Protein AF-A0A7T8JSZ5-F1 (afdb_monomer)

Solvent-accessible surface area (backbone atoms only — not comparable to full-atom values): 5012 Å² total; per-residue (Å²): 110,68,68,58,48,54,51,49,54,51,54,46,55,64,52,48,57,60,42,53,51,46,52,51,51,52,51,60,50,70,70,44,90,68,59,91,71,50,88,38,73,64,50,56,49,45,50,53,51,42,52,53,49,51,53,52,42,54,53,49,52,55,49,44,54,53,49,53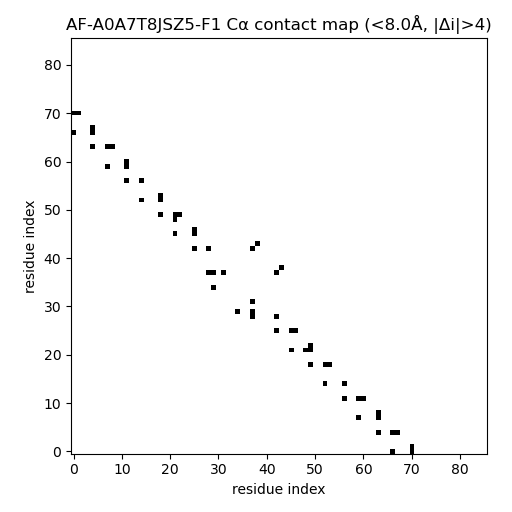,52,53,53,51,58,72,70,53,65,80,66,71,69,65,70,77,79,117

pLDDT: mean 85.29, std 14.05, range [45.16, 97.25]

InterPro domains:
  IPR000435 Tektins [PTHR19960] (1-78)
  IPR048256 Tektin-like [PF03148] (1-76)

Secondary structure (DSSP, 8-state):
-HHHHHHHHHHHHHHHHHHHHHHHHHHHHHT-S-GGGTSSHHHHHHHHHHHHHHHHHHHHHHHHHHHHHHHHHHHS-GGGGGGG--

Mean predicted aligned error: 8.03 Å

Structure (mmCIF, N/CA/C/O backbone):
data_AF-A0A7T8JSZ5-F1
#
_entry.id   AF-A0A7T8JSZ5-F1
#
loop_
_atom_site.group_PDB
_atom_site.id
_atom_site.type_symbol
_atom_site.label_atom_id
_atom_site.label_alt_id
_atom_site.label_comp_id
_atom_site.label_asym_id
_atom_site.label_entity_id
_atom_site.label_seq_id
_atom_site.pdbx_PDB_ins_code
_atom_site.Cartn_x
_atom_site.Cartn_y
_atom_site.Cartn_z
_atom_site.occupancy
_atom_site.B_iso_or_equiv
_atom_site.auth_seq_id
_atom_site.auth_comp_id
_atom_site.auth_asym_id
_atom_site.auth_atom_id
_atom_site.pdbx_PDB_model_num
ATOM 1 N N . MET A 1 1 ? 13.282 4.285 -20.219 1.00 72.75 1 MET A N 1
ATOM 2 C CA . MET A 1 1 ? 12.851 3.070 -19.480 1.00 72.75 1 MET A CA 1
ATOM 3 C C . MET A 1 1 ? 13.297 3.139 -18.027 1.00 72.75 1 MET A C 1
ATOM 5 O O . MET A 1 1 ? 12.476 2.873 -17.164 1.00 72.75 1 MET A O 1
ATOM 9 N N . GLU A 1 2 ? 14.529 3.577 -17.756 1.00 82.25 2 GLU A N 1
ATOM 10 C CA . GLU A 1 2 ? 15.016 3.877 -16.397 1.00 82.25 2 GLU A CA 1
ATOM 11 C C . GLU A 1 2 ? 14.175 4.952 -15.687 1.00 82.25 2 GLU A C 1
ATOM 13 O O . GLU A 1 2 ? 13.745 4.740 -14.561 1.00 82.25 2 GLU A O 1
ATOM 18 N N . GLU A 1 3 ? 13.814 6.043 -16.371 1.00 87.38 3 GLU A N 1
ATOM 19 C CA . GLU A 1 3 ? 12.929 7.083 -15.810 1.00 87.38 3 GLU A CA 1
ATOM 20 C C . GLU A 1 3 ? 11.567 6.535 -15.349 1.00 87.38 3 GLU A C 1
ATOM 22 O O . GLU A 1 3 ? 11.049 6.938 -14.310 1.00 87.38 3 GLU A O 1
ATOM 27 N N . ASN A 1 4 ? 11.009 5.560 -16.075 1.00 88.00 4 ASN A N 1
ATOM 28 C CA . ASN A 1 4 ? 9.742 4.926 -15.703 1.00 88.00 4 ASN A CA 1
ATOM 29 C C . ASN A 1 4 ? 9.891 4.065 -14.439 1.00 88.00 4 ASN A C 1
ATOM 31 O O . ASN A 1 4 ? 8.967 4.003 -13.634 1.00 88.00 4 ASN A O 1
ATOM 35 N N . ILE A 1 5 ? 11.042 3.409 -14.262 1.00 90.25 5 ILE A N 1
ATOM 36 C CA . ILE A 1 5 ? 11.364 2.624 -13.061 1.00 90.25 5 ILE A CA 1
ATOM 37 C C . ILE A 1 5 ? 11.469 3.567 -11.855 1.00 90.25 5 ILE A C 1
ATOM 39 O O . ILE A 1 5 ? 10.800 3.338 -10.850 1.00 90.25 5 ILE A O 1
ATOM 43 N N . LEU A 1 6 ? 12.191 4.683 -11.993 1.00 92.19 6 LEU A N 1
ATOM 44 C CA . LEU A 1 6 ? 12.315 5.700 -10.941 1.00 92.19 6 LEU A CA 1
ATOM 45 C C . LEU A 1 6 ? 10.961 6.332 -10.574 1.00 92.19 6 LEU A C 1
ATOM 47 O O . LEU A 1 6 ? 10.654 6.530 -9.397 1.00 92.19 6 LEU A O 1
ATOM 51 N N . ALA A 1 7 ? 10.112 6.615 -11.566 1.00 93.25 7 ALA A N 1
ATOM 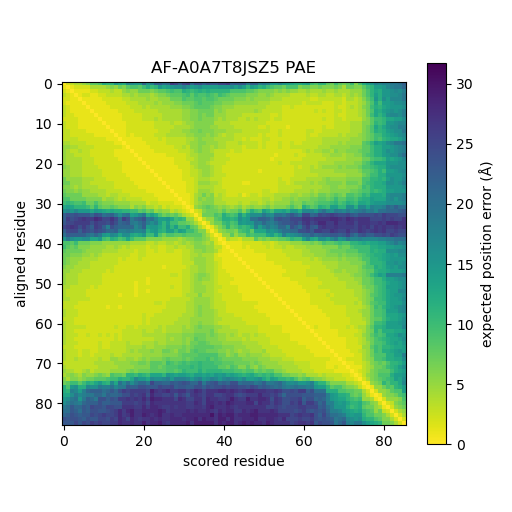52 C CA . ALA A 1 7 ? 8.767 7.137 -11.333 1.00 93.25 7 ALA A CA 1
ATOM 53 C C . ALA A 1 7 ? 7.871 6.134 -10.579 1.00 93.25 7 ALA A C 1
ATOM 55 O O . ALA A 1 7 ? 7.104 6.525 -9.693 1.00 93.25 7 ALA A O 1
ATOM 56 N N . LEU A 1 8 ? 7.981 4.837 -10.892 1.00 92.12 8 LEU A N 1
ATOM 57 C CA . LEU A 1 8 ? 7.264 3.773 -10.184 1.00 92.12 8 LEU A CA 1
ATOM 58 C C . LEU A 1 8 ? 7.731 3.649 -8.729 1.00 92.12 8 LEU A C 1
ATOM 60 O O . LEU A 1 8 ? 6.891 3.579 -7.832 1.00 92.12 8 LEU A O 1
ATOM 64 N N . GLU A 1 9 ? 9.040 3.686 -8.480 1.00 93.38 9 GLU A N 1
ATOM 65 C CA . GLU A 1 9 ? 9.609 3.667 -7.125 1.00 93.38 9 GLU A CA 1
ATOM 66 C C . GLU A 1 9 ? 9.146 4.868 -6.295 1.00 93.38 9 GLU A C 1
ATOM 68 O O . GLU A 1 9 ? 8.697 4.705 -5.156 1.00 93.38 9 GLU A O 1
ATOM 73 N N . SER A 1 10 ? 9.174 6.067 -6.885 1.00 94.19 10 SER A N 1
ATOM 74 C CA . SER A 1 10 ? 8.661 7.282 -6.249 1.00 94.19 10 SER A CA 1
ATOM 75 C C . SER A 1 10 ? 7.178 7.141 -5.894 1.00 94.19 10 SER A C 1
ATOM 77 O O . SER A 1 10 ? 6.787 7.385 -4.754 1.00 94.19 10 SER A O 1
ATOM 79 N N . THR A 1 11 ? 6.365 6.635 -6.826 1.00 93.69 11 THR A N 1
ATOM 80 C CA . THR A 1 11 ? 4.925 6.417 -6.614 1.00 93.69 11 THR A CA 1
ATOM 81 C C . THR A 1 11 ? 4.652 5.416 -5.487 1.00 93.69 11 THR A C 1
ATOM 83 O O . THR A 1 11 ? 3.760 5.642 -4.664 1.00 93.69 11 THR A O 1
ATOM 86 N N . ILE A 1 12 ? 5.413 4.318 -5.419 1.00 94.06 12 ILE A N 1
ATOM 87 C CA . ILE A 1 12 ? 5.327 3.341 -4.323 1.00 94.06 12 ILE A CA 1
ATOM 88 C C . ILE A 1 12 ? 5.648 4.027 -2.995 1.00 94.06 12 ILE A C 1
ATOM 90 O O . ILE A 1 12 ? 4.893 3.888 -2.031 1.00 94.06 12 ILE A O 1
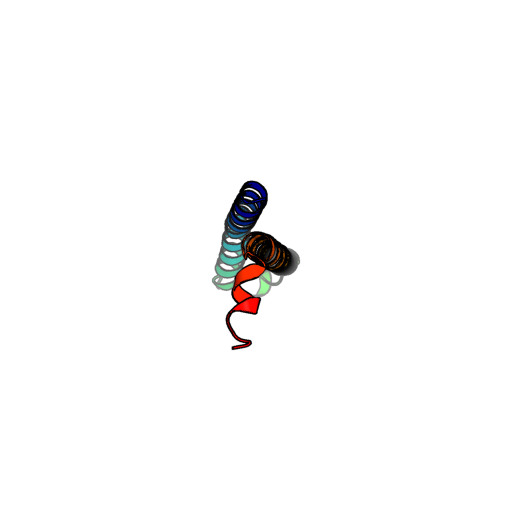ATOM 94 N N . ASN A 1 13 ? 6.725 4.812 -2.948 1.00 94.50 13 ASN A N 1
ATOM 95 C CA . ASN A 1 13 ? 7.132 5.504 -1.733 1.00 94.50 13 ASN A CA 1
ATOM 96 C C . ASN A 1 13 ? 6.083 6.531 -1.271 1.00 94.50 13 ASN A C 1
ATOM 98 O O . ASN A 1 13 ? 5.740 6.573 -0.090 1.00 94.50 13 ASN A O 1
ATOM 102 N N . SER A 1 14 ? 5.489 7.291 -2.195 1.00 94.94 14 SER A N 1
ATOM 103 C CA . SER A 1 14 ? 4.412 8.240 -1.887 1.00 94.94 14 SER A CA 1
ATOM 104 C C . SER A 1 14 ? 3.175 7.571 -1.280 1.00 94.94 14 SER A C 1
ATOM 106 O O . SER A 1 14 ? 2.491 8.190 -0.469 1.00 94.94 14 SER A O 1
ATOM 108 N N . LYS A 1 15 ? 2.890 6.306 -1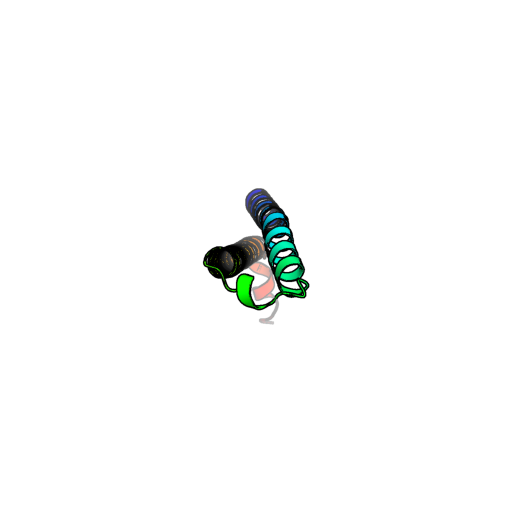.619 1.00 93.69 15 LYS A N 1
ATOM 109 C CA . LYS A 1 15 ? 1.765 5.541 -1.048 1.00 93.69 15 LYS A CA 1
ATOM 110 C C . LYS A 1 15 ? 2.046 4.980 0.350 1.00 93.69 15 LYS A C 1
ATOM 112 O O . LYS A 1 15 ? 1.100 4.678 1.075 1.00 93.69 15 LYS A O 1
ATOM 117 N N . ARG A 1 16 ? 3.311 4.882 0.772 1.00 92.69 16 ARG A N 1
ATOM 118 C CA . ARG A 1 16 ? 3.672 4.403 2.121 1.00 92.69 16 ARG A CA 1
ATOM 119 C C . ARG A 1 16 ? 3.285 5.397 3.219 1.00 92.69 1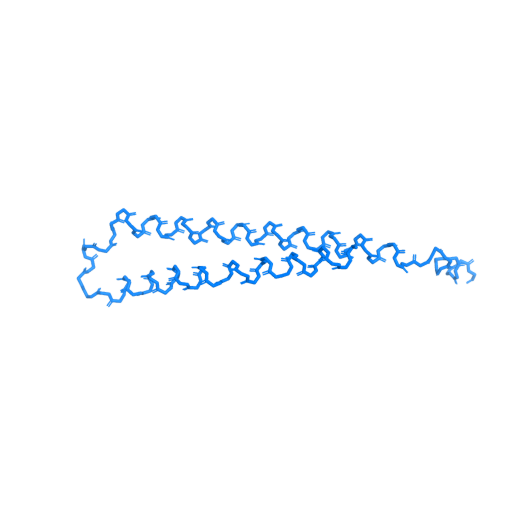6 ARG A C 1
ATOM 121 O O . ARG A 1 16 ? 2.865 4.979 4.294 1.00 92.69 16 ARG A O 1
ATOM 128 N N . ALA A 1 17 ? 3.368 6.698 2.942 1.00 93.00 17 ALA A N 1
ATOM 129 C CA . ALA A 1 17 ? 3.004 7.751 3.894 1.00 93.00 17 ALA A CA 1
ATOM 130 C C . ALA A 1 17 ? 1.520 7.712 4.343 1.00 93.00 17 ALA A C 1
ATOM 132 O O . ALA A 1 17 ? 1.266 7.685 5.554 1.00 93.00 17 ALA A O 1
ATOM 133 N N . PRO A 1 18 ? 0.521 7.661 3.435 1.00 94.81 18 PRO A N 1
ATOM 134 C CA . PRO A 1 18 ? -0.876 7.529 3.844 1.00 94.81 18 PRO A CA 1
ATOM 135 C C . PRO A 1 18 ? -1.172 6.179 4.515 1.00 94.81 18 PRO A C 1
ATOM 137 O O . PRO A 1 18 ? -1.940 6.156 5.474 1.00 94.81 18 PRO A O 1
ATOM 140 N N . LEU A 1 19 ? -0.513 5.082 4.109 1.00 95.94 19 LEU A N 1
ATOM 141 C CA . LEU A 1 19 ? -0.647 3.784 4.787 1.00 95.94 19 LEU A CA 1
ATOM 142 C C . LEU A 1 19 ? -0.219 3.859 6.259 1.00 95.94 19 LEU A C 1
ATOM 144 O O . LEU A 1 19 ? -0.965 3.436 7.139 1.00 95.94 19 LEU A O 1
ATOM 148 N N . ALA A 1 20 ? 0.953 4.440 6.532 1.00 94.75 20 ALA A N 1
ATOM 149 C CA . ALA A 1 20 ? 1.452 4.613 7.895 1.00 94.75 20 ALA A CA 1
ATOM 150 C C . ALA A 1 20 ? 0.492 5.461 8.746 1.00 94.75 20 ALA A C 1
ATOM 152 O O . ALA A 1 20 ? 0.217 5.138 9.901 1.00 94.75 20 ALA A O 1
ATOM 153 N N . THR A 1 21 ? -0.084 6.509 8.151 1.00 95.88 21 THR A N 1
ATOM 154 C CA . THR A 1 21 ? -1.075 7.363 8.820 1.00 95.88 21 THR A CA 1
ATOM 155 C C . THR A 1 21 ? -2.347 6.587 9.168 1.00 95.88 21 THR A C 1
ATOM 157 O O . THR A 1 21 ? -2.847 6.691 10.291 1.00 95.88 21 THR A O 1
ATOM 160 N N . ALA A 1 22 ? -2.877 5.795 8.233 1.00 94.44 22 ALA A N 1
ATOM 161 C CA . ALA A 1 22 ? -4.070 4.984 8.457 1.00 94.44 22 ALA A CA 1
ATOM 162 C C . ALA A 1 22 ? -3.834 3.907 9.538 1.00 94.44 22 ALA A C 1
ATOM 164 O O . ALA A 1 22 ? -4.649 3.752 10.449 1.00 94.44 22 ALA A O 1
ATOM 165 N N . GLN A 1 23 ? -2.669 3.252 9.523 1.00 94.94 23 GLN A N 1
ATOM 166 C CA . GLN A 1 23 ? -2.257 2.297 10.558 1.00 94.94 23 GLN A CA 1
ATOM 167 C C . GLN A 1 23 ? -2.118 2.951 11.940 1.00 94.94 23 GLN A C 1
ATOM 169 O O . GLN A 1 23 ? -2.603 2.407 12.933 1.00 94.94 23 GLN A O 1
ATOM 174 N N . GLN A 1 24 ? -1.518 4.143 12.019 1.00 95.31 24 GLN A N 1
ATOM 175 C CA . GLN A 1 24 ? -1.417 4.890 13.273 1.00 95.31 24 GLN A CA 1
ATOM 176 C C . GLN A 1 24 ? -2.803 5.246 13.830 1.00 95.31 24 GLN A C 1
ATOM 178 O O . GLN A 1 24 ? -3.030 5.116 15.034 1.00 95.31 24 GLN A O 1
ATOM 183 N N . LYS A 1 25 ? -3.751 5.647 12.973 1.00 92.56 25 LYS A N 1
ATOM 184 C CA . LYS A 1 25 ? -5.139 5.920 13.384 1.00 92.56 25 LYS A CA 1
ATOM 185 C C . LYS A 1 25 ? -5.824 4.678 13.958 1.00 92.56 25 LYS A C 1
ATOM 187 O O . LYS A 1 25 ? -6.496 4.786 14.982 1.00 92.56 25 LYS A O 1
ATOM 192 N N . LEU A 1 26 ? -5.631 3.509 13.344 1.00 92.00 26 LEU A N 1
ATOM 193 C CA . LEU A 1 26 ? -6.128 2.237 13.881 1.00 92.00 26 LEU A CA 1
ATOM 194 C C . LEU A 1 26 ? -5.491 1.910 15.238 1.00 92.00 26 LEU A C 1
ATOM 196 O O . LEU A 1 26 ? -6.186 1.511 16.169 1.00 92.00 26 LEU A O 1
ATOM 200 N N . GLN A 1 27 ? -4.189 2.145 15.400 1.00 91.56 27 GLN A N 1
ATOM 201 C CA . GLN A 1 27 ? -3.511 1.914 16.676 1.00 91.56 27 GLN A CA 1
ATOM 202 C C . GLN A 1 27 ? -4.043 2.828 17.792 1.00 91.56 27 GLN A C 1
ATOM 204 O O . GLN A 1 27 ? -4.294 2.367 18.903 1.00 91.56 27 GLN A O 1
ATOM 209 N N . GLN A 1 28 ? -4.268 4.110 17.490 1.00 90.31 28 GLN A N 1
ATOM 210 C CA . GLN A 1 28 ? -4.858 5.075 18.427 1.00 90.31 28 GLN A CA 1
ATOM 211 C C . GLN A 1 28 ? -6.298 4.724 18.810 1.00 90.31 28 GLN A C 1
ATOM 213 O O . GLN A 1 28 ? -6.741 5.028 19.916 1.00 90.31 28 GLN A O 1
ATOM 218 N N . ARG A 1 29 ? -7.048 4.112 17.890 1.00 88.44 29 ARG A N 1
ATOM 219 C CA . ARG A 1 29 ? -8.393 3.588 18.147 1.00 88.44 29 ARG A CA 1
ATOM 220 C C . ARG A 1 29 ? -8.335 2.416 19.127 1.00 88.44 29 ARG A C 1
ATOM 222 O O . ARG A 1 29 ? -9.003 2.466 20.156 1.00 88.44 29 ARG A O 1
ATOM 229 N N . LYS A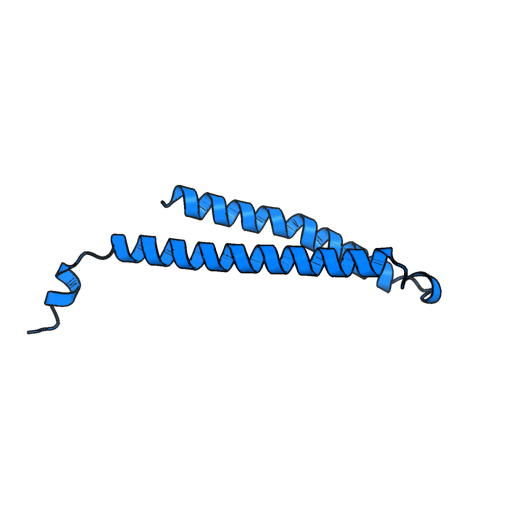 1 30 ? -7.447 1.449 18.882 1.00 85.25 30 LYS A N 1
ATOM 230 C CA . LYS A 1 30 ? -7.232 0.272 19.744 1.00 85.25 30 LYS A CA 1
ATOM 231 C C . LYS A 1 30 ? -6.738 0.600 21.153 1.00 85.25 30 LYS A C 1
ATOM 233 O O . LYS A 1 30 ? -6.980 -0.174 22.070 1.00 85.25 30 LYS A O 1
ATOM 238 N N . SER A 1 31 ? -6.048 1.725 21.346 1.00 87.44 31 SER A N 1
ATOM 239 C CA . SER A 1 31 ? -5.539 2.128 22.664 1.00 87.44 31 SER A CA 1
ATOM 240 C C . SER A 1 31 ? -6.583 2.798 23.566 1.00 87.44 31 SER A C 1
ATOM 242 O O . SER A 1 31 ? -6.249 3.188 24.684 1.00 87.44 31 SER A O 1
ATOM 244 N N . ARG A 1 32 ? -7.821 3.011 23.098 1.00 84.38 32 ARG A N 1
ATOM 245 C CA . ARG A 1 32 ? -8.862 3.669 23.900 1.00 84.38 32 ARG A CA 1
ATOM 246 C C . ARG A 1 32 ? -9.427 2.692 24.941 1.00 84.38 32 ARG A C 1
ATOM 248 O O . ARG A 1 32 ? -9.814 1.589 24.569 1.00 84.38 32 ARG A O 1
ATOM 255 N N . PRO A 1 33 ? -9.545 3.094 26.219 1.00 78.69 33 PRO A N 1
ATOM 256 C CA . PRO A 1 33 ? -10.040 2.214 27.281 1.00 78.69 33 PRO A CA 1
ATOM 257 C C . PRO A 1 33 ? -11.531 1.856 27.137 1.00 78.69 33 PRO A C 1
ATOM 259 O O . PRO A 1 33 ? -11.946 0.789 27.575 1.00 78.69 33 PRO A O 1
ATOM 262 N N . ASN A 1 34 ? -12.334 2.707 26.484 1.00 69.44 34 ASN A N 1
ATOM 263 C CA . ASN A 1 34 ? -13.767 2.474 26.264 1.00 69.44 34 ASN A CA 1
ATOM 264 C C . ASN A 1 34 ? -14.004 1.770 24.921 1.00 69.44 34 ASN A C 1
ATOM 266 O O . ASN A 1 34 ? -14.384 2.397 23.930 1.00 69.44 34 ASN A O 1
ATOM 270 N N . ILE A 1 35 ? -13.737 0.466 24.905 1.00 63.78 35 ILE A N 1
ATOM 271 C CA . ILE A 1 35 ? -13.715 -0.387 23.708 1.00 63.78 35 ILE A CA 1
ATOM 272 C C . ILE A 1 35 ? -15.073 -0.480 22.983 1.00 63.78 35 ILE A C 1
ATOM 274 O O . ILE A 1 35 ? -15.096 -0.673 21.771 1.00 63.78 35 ILE A O 1
ATOM 278 N N . GLU A 1 36 ? -16.193 -0.257 23.681 1.00 62.38 36 GLU A N 1
ATOM 279 C CA . GLU A 1 36 ? -17.548 -0.404 23.118 1.00 62.38 36 GLU A CA 1
ATOM 280 C C . GLU A 1 36 ? -17.910 0.627 22.027 1.00 62.38 36 GLU A C 1
ATOM 282 O O . GLU A 1 36 ? -18.851 0.401 21.275 1.00 62.38 36 GLU A O 1
ATOM 287 N N . LEU A 1 37 ? -17.160 1.732 21.887 1.00 64.50 37 LEU A N 1
ATOM 288 C CA . LEU A 1 37 ? -17.406 2.760 20.856 1.00 64.50 37 LEU A CA 1
ATOM 289 C C . LEU A 1 37 ? -16.480 2.683 19.632 1.00 64.50 37 LEU A C 1
ATOM 291 O O . LEU A 1 37 ? -16.648 3.468 18.701 1.00 64.50 37 LEU A O 1
ATOM 295 N N . VAL A 1 38 ? -15.458 1.824 19.644 1.00 66.12 38 VAL A N 1
ATOM 296 C CA . VAL A 1 38 ? -14.361 1.908 18.662 1.00 66.12 38 VAL A CA 1
ATOM 297 C C . VAL A 1 38 ? -14.636 1.108 17.390 1.00 66.12 38 VAL A C 1
ATOM 299 O O . VAL A 1 38 ? -14.226 1.566 16.324 1.00 66.12 38 VAL A O 1
ATOM 302 N N . SER A 1 39 ? -15.410 0.020 17.484 1.00 70.69 39 SER A N 1
ATOM 303 C CA . SER A 1 39 ? -15.883 -0.793 16.348 1.00 70.69 39 SER A CA 1
ATOM 304 C C . SER A 1 39 ? -17.018 -0.123 15.572 1.00 70.69 39 SER A C 1
ATOM 306 O O . SER A 1 39 ? -18.070 -0.708 15.318 1.00 70.69 39 SER A O 1
ATOM 308 N N . ASP A 1 40 ? -16.801 1.140 15.225 1.00 83.38 40 ASP A N 1
ATOM 309 C CA . ASP A 1 40 ? -17.684 1.940 14.400 1.00 83.38 40 ASP A CA 1
ATOM 310 C C . ASP A 1 40 ? -17.415 1.696 12.904 1.00 83.38 40 ASP A C 1
ATOM 312 O O . ASP A 1 40 ? -16.444 1.058 12.483 1.00 83.38 40 ASP A O 1
ATOM 316 N N . GLU A 1 41 ? -18.292 2.240 12.067 1.00 87.88 41 GLU A N 1
ATOM 317 C CA . GLU A 1 41 ? -18.138 2.195 10.612 1.00 87.88 41 GLU A CA 1
ATOM 318 C C . GLU A 1 41 ? -16.798 2.797 10.147 1.00 87.88 41 GLU A C 1
ATOM 320 O O . GLU A 1 41 ? -16.220 2.356 9.153 1.00 87.88 41 GLU A O 1
ATOM 325 N N . VAL A 1 42 ? -16.248 3.766 10.886 1.00 88.00 42 VAL A N 1
ATOM 326 C CA . VAL A 1 42 ? -14.989 4.428 10.531 1.00 88.00 42 VAL A CA 1
ATOM 327 C C . VAL A 1 42 ? -13.788 3.499 10.727 1.00 88.00 42 VAL A C 1
ATOM 329 O O . VAL A 1 42 ? -12.873 3.529 9.905 1.00 88.00 42 VAL A O 1
ATOM 332 N N . GLU A 1 43 ? -13.765 2.661 11.766 1.00 89.50 43 GLU A N 1
ATOM 333 C CA . GLU A 1 43 ? -12.729 1.636 11.952 1.00 89.50 43 GLU A CA 1
ATOM 334 C C . GLU A 1 43 ? -12.750 0.616 10.803 1.00 89.50 43 GLU A C 1
ATOM 336 O O . GLU A 1 43 ? -11.698 0.314 10.233 1.00 89.50 43 GLU A O 1
ATOM 341 N N . VAL A 1 44 ? -13.939 0.169 10.382 1.00 91.50 44 VAL A N 1
ATOM 342 C CA . VAL A 1 44 ? -14.098 -0.729 9.223 1.00 91.50 44 VAL A CA 1
ATOM 343 C C . VAL A 1 44 ? -13.583 -0.074 7.940 1.00 91.50 44 VAL A C 1
ATOM 345 O O . VAL A 1 44 ? -12.858 -0.699 7.162 1.00 91.50 44 VAL A O 1
ATOM 348 N N . MET A 1 45 ? -13.919 1.196 7.714 1.00 93.00 45 MET A N 1
ATOM 349 C CA . MET A 1 45 ? -13.468 1.932 6.531 1.00 93.00 45 MET A CA 1
ATOM 350 C C . MET A 1 45 ? -11.956 2.182 6.534 1.00 93.00 45 MET A C 1
ATOM 352 O O . MET A 1 45 ? -11.326 2.043 5.488 1.00 93.00 45 MET A O 1
ATOM 356 N N . LEU A 1 46 ? -11.352 2.469 7.692 1.00 93.75 46 LEU A N 1
ATOM 357 C CA . LEU A 1 46 ? -9.896 2.600 7.833 1.00 93.75 46 LEU A CA 1
ATOM 358 C C . LEU A 1 46 ? -9.168 1.283 7.546 1.00 93.75 46 LEU A C 1
ATOM 360 O O . LEU A 1 46 ? -8.118 1.290 6.902 1.00 93.75 46 LEU A O 1
ATOM 364 N N . HIS A 1 47 ? -9.723 0.154 7.993 1.00 94.44 47 HIS A N 1
ATOM 365 C CA . HIS A 1 47 ? -9.194 -1.167 7.657 1.00 94.44 47 HIS A CA 1
ATOM 366 C C . HIS A 1 47 ? -9.220 -1.417 6.146 1.00 94.44 47 HIS A C 1
ATOM 368 O O . HIS A 1 47 ? -8.180 -1.739 5.568 1.00 94.44 47 HIS A O 1
ATOM 374 N N . ARG A 1 48 ? -10.361 -1.167 5.493 1.00 95.81 48 ARG A N 1
ATOM 375 C CA . ARG A 1 48 ? -10.491 -1.274 4.030 1.00 95.81 48 ARG A CA 1
ATOM 376 C C . ARG A 1 48 ? -9.531 -0.344 3.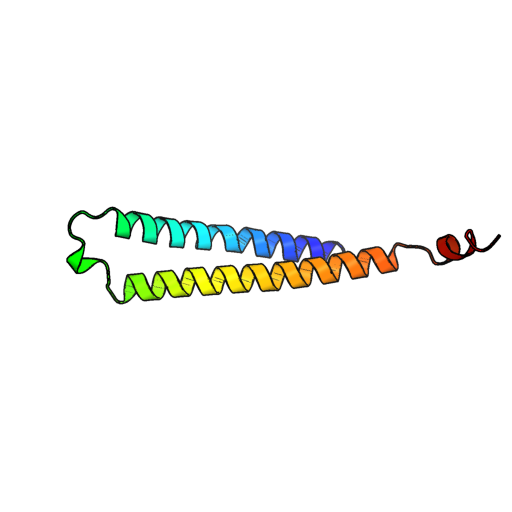292 1.00 95.81 48 ARG A C 1
ATOM 378 O O . ARG A 1 48 ? -8.941 -0.732 2.290 1.00 95.81 48 ARG A O 1
ATOM 385 N N . GLU A 1 49 ? -9.356 0.885 3.770 1.00 94.88 49 GLU A N 1
ATOM 386 C CA . GLU A 1 49 ? -8.412 1.838 3.183 1.00 94.88 49 GLU A CA 1
ATOM 387 C C . GLU A 1 49 ? -6.972 1.312 3.258 1.00 94.88 49 GLU A C 1
ATOM 389 O O . GLU A 1 49 ? -6.258 1.338 2.253 1.00 94.88 49 GLU A O 1
ATOM 394 N N . CYS A 1 50 ? -6.559 0.765 4.407 1.00 96.50 50 CYS A N 1
ATOM 395 C CA . CYS A 1 50 ? -5.242 0.142 4.553 1.00 96.50 50 CYS A CA 1
ATOM 396 C C . CYS A 1 50 ? -5.057 -1.020 3.570 1.00 96.50 50 CYS A C 1
ATOM 398 O O . CYS A 1 50 ? -4.040 -1.079 2.880 1.00 96.50 50 CYS A O 1
ATOM 400 N N . GLU A 1 51 ? -6.039 -1.921 3.485 1.00 97.00 51 GLU A N 1
ATOM 401 C CA . GLU A 1 51 ? -6.024 -3.064 2.566 1.00 97.00 51 GLU A CA 1
ATOM 402 C C . GLU A 1 51 ? -5.906 -2.613 1.105 1.00 97.00 51 GLU A C 1
ATOM 404 O O . GLU A 1 51 ? -5.037 -3.096 0.378 1.00 97.00 51 GLU A O 1
ATOM 409 N N . ASN A 1 52 ? -6.696 -1.618 0.696 1.00 96.88 52 ASN A N 1
ATOM 410 C CA . ASN A 1 52 ? -6.662 -1.062 -0.656 1.00 96.88 52 ASN A CA 1
ATOM 411 C C . ASN A 1 52 ? -5.302 -0.429 -0.992 1.00 96.88 52 ASN A C 1
ATOM 413 O O . ASN A 1 52 ? -4.787 -0.595 -2.103 1.00 96.88 52 ASN A O 1
ATOM 417 N N . ILE A 1 53 ? -4.695 0.301 -0.048 1.00 95.69 53 ILE A N 1
ATOM 418 C CA . ILE A 1 53 ? -3.372 0.904 -0.259 1.00 95.69 53 ILE A CA 1
ATOM 419 C C . ILE A 1 53 ? -2.300 -0.186 -0.374 1.00 95.69 53 ILE A C 1
ATOM 421 O O . ILE A 1 53 ? -1.458 -0.106 -1.271 1.00 95.69 53 ILE A O 1
ATOM 425 N N . ILE A 1 54 ? -2.347 -1.219 0.473 1.00 96.81 54 ILE A N 1
ATOM 426 C CA . ILE A 1 54 ? -1.427 -2.365 0.412 1.00 96.81 54 ILE A CA 1
ATOM 427 C C . ILE A 1 54 ? -1.563 -3.090 -0.929 1.00 96.81 54 ILE A C 1
ATOM 429 O O . ILE A 1 54 ? -0.560 -3.347 -1.595 1.00 96.81 54 ILE A O 1
ATOM 433 N N . GLU A 1 55 ? -2.787 -3.364 -1.378 1.00 97.25 55 GLU A N 1
ATOM 434 C CA . GLU A 1 55 ? -3.025 -3.995 -2.676 1.00 97.25 55 GLU A CA 1
ATOM 435 C C . GLU A 1 55 ? -2.483 -3.129 -3.828 1.00 97.25 55 GLU A C 1
ATOM 437 O O . GLU A 1 55 ? -1.850 -3.637 -4.757 1.00 97.25 55 GLU A O 1
ATOM 442 N N . SER A 1 56 ? -2.673 -1.807 -3.755 1.00 96.81 56 SER A N 1
ATOM 443 C CA . SER A 1 56 ? -2.122 -0.865 -4.732 1.00 96.81 56 SER A CA 1
ATOM 444 C C . SER A 1 56 ? -0.591 -0.890 -4.759 1.00 96.81 56 SER A C 1
ATOM 446 O O . SER A 1 56 ? -0.019 -0.881 -5.850 1.00 96.81 56 SER A O 1
ATOM 448 N N . ILE A 1 57 ? 0.069 -0.943 -3.598 1.00 95.88 57 ILE A N 1
ATOM 449 C CA . ILE A 1 57 ? 1.532 -1.056 -3.493 1.00 95.88 57 ILE A CA 1
ATOM 450 C C . ILE A 1 57 ? 2.003 -2.374 -4.114 1.00 95.88 57 ILE A C 1
ATOM 452 O O . ILE A 1 57 ? 2.853 -2.344 -5.001 1.00 95.88 57 ILE A O 1
ATOM 456 N N . ASN A 1 58 ? 1.389 -3.504 -3.753 1.00 96.31 58 ASN A N 1
ATOM 457 C CA . ASN A 1 58 ? 1.747 -4.823 -4.284 1.00 96.31 58 ASN A CA 1
ATOM 458 C C . ASN A 1 58 ? 1.629 -4.882 -5.817 1.00 96.31 58 ASN A C 1
ATOM 460 O O . ASN A 1 58 ? 2.494 -5.429 -6.505 1.00 96.31 58 ASN A O 1
ATOM 464 N N . LYS A 1 59 ? 0.570 -4.283 -6.382 1.00 96.62 59 LYS A N 1
ATOM 465 C CA . LYS A 1 59 ? 0.394 -4.174 -7.840 1.00 96.62 59 LYS A CA 1
ATOM 466 C C . LYS A 1 59 ? 1.528 -3.372 -8.482 1.00 96.62 59 LYS A C 1
ATOM 468 O O . LYS A 1 59 ? 2.066 -3.798 -9.505 1.00 96.62 59 LYS A O 1
ATOM 473 N N . LEU A 1 60 ? 1.903 -2.237 -7.891 1.00 94.88 60 LEU A N 1
ATOM 474 C CA . LEU A 1 60 ? 2.988 -1.393 -8.395 1.00 94.88 60 LEU A CA 1
ATOM 475 C C . LEU A 1 60 ? 4.353 -2.079 -8.296 1.00 94.88 60 LEU A C 1
ATOM 477 O O . LEU A 1 60 ? 5.118 -2.028 -9.255 1.00 94.88 60 LEU A O 1
ATOM 481 N N . GLU A 1 61 ? 4.637 -2.778 -7.198 1.00 95.38 61 GLU A N 1
ATOM 482 C CA . GLU A 1 61 ? 5.863 -3.567 -7.032 1.00 95.38 61 GLU A CA 1
ATOM 483 C C . GLU A 1 61 ? 5.951 -4.695 -8.073 1.00 95.38 61 GLU A C 1
ATOM 485 O O . GLU A 1 61 ? 7.002 -4.916 -8.678 1.00 95.38 61 GLU A O 1
ATOM 490 N N . GLY A 1 62 ? 4.827 -5.350 -8.383 1.00 95.81 62 GLY A N 1
ATOM 491 C CA . GLY A 1 62 ? 4.757 -6.333 -9.465 1.00 95.81 62 GLY A CA 1
ATOM 492 C C . GLY A 1 62 ? 5.050 -5.741 -10.850 1.00 95.81 62 GLY A C 1
ATOM 493 O O . GLY A 1 62 ? 5.700 -6.384 -11.679 1.00 95.81 62 GLY A O 1
ATOM 494 N N . ILE A 1 63 ? 4.601 -4.511 -11.119 1.00 94.44 63 ILE A N 1
ATOM 495 C CA . ILE A 1 63 ? 4.899 -3.790 -12.369 1.00 94.44 63 ILE A CA 1
ATOM 496 C C . ILE A 1 63 ? 6.371 -3.363 -12.412 1.00 94.44 63 ILE A C 1
ATOM 498 O O . ILE A 1 63 ? 7.016 -3.500 -13.456 1.00 94.44 63 ILE A O 1
ATOM 502 N N . LEU A 1 64 ? 6.915 -2.895 -11.287 1.00 94.44 64 LEU A N 1
ATOM 503 C CA . LEU A 1 64 ? 8.318 -2.511 -11.150 1.00 94.44 64 LEU A CA 1
ATOM 504 C C . LEU A 1 64 ? 9.236 -3.696 -11.465 1.00 94.44 64 LEU A C 1
ATOM 506 O O . LEU A 1 64 ? 10.121 -3.580 -12.311 1.00 94.44 64 LEU A O 1
ATOM 510 N N . LEU A 1 65 ? 8.959 -4.867 -10.883 1.00 94.75 65 LEU A N 1
ATOM 511 C CA . LEU A 1 65 ? 9.722 -6.090 -11.137 1.00 94.75 65 LEU A CA 1
ATOM 512 C C . LEU A 1 65 ? 9.716 -6.478 -12.625 1.00 94.75 65 LEU A C 1
ATOM 514 O O . LEU A 1 65 ? 10.762 -6.786 -13.200 1.00 94.75 65 LEU A O 1
ATOM 518 N N . LYS A 1 66 ? 8.546 -6.430 -13.277 1.00 93.44 66 LYS A N 1
ATOM 519 C CA . LYS A 1 66 ? 8.420 -6.701 -14.722 1.00 93.44 66 LYS A CA 1
ATOM 520 C C . LYS A 1 66 ? 9.210 -5.697 -15.564 1.00 93.44 66 LYS A C 1
ATOM 522 O O . LYS A 1 66 ? 9.857 -6.090 -16.538 1.00 93.44 66 LYS A O 1
ATOM 527 N N . SER A 1 67 ? 9.174 -4.423 -15.182 1.00 91.25 67 SER A N 1
ATOM 528 C CA . SER A 1 67 ? 9.884 -3.339 -15.868 1.00 91.25 67 SER A CA 1
ATOM 529 C C . SER A 1 67 ? 11.402 -3.495 -15.742 1.00 91.25 67 SER A C 1
ATOM 531 O O . SER A 1 67 ? 12.097 -3.446 -16.756 1.00 91.25 67 SER A O 1
ATOM 533 N N . CYS A 1 68 ? 11.907 -3.795 -14.541 1.00 89.88 68 CYS A N 1
ATOM 534 C CA . CYS A 1 68 ? 13.320 -4.092 -14.293 1.00 89.88 68 CYS A CA 1
ATOM 535 C C . CYS A 1 68 ? 13.806 -5.310 -15.085 1.00 89.88 68 CYS A C 1
ATOM 537 O O . CYS A 1 68 ? 14.842 -5.242 -15.743 1.00 89.88 68 CYS A O 1
ATOM 539 N N . ASN A 1 69 ? 13.046 -6.409 -15.089 1.00 90.31 69 ASN A N 1
ATOM 540 C CA . ASN A 1 69 ? 13.412 -7.611 -15.845 1.00 90.31 69 ASN A CA 1
ATOM 541 C C . ASN A 1 69 ? 13.473 -7.348 -17.353 1.00 90.31 69 ASN A C 1
ATOM 543 O O . ASN A 1 69 ? 14.394 -7.811 -18.025 1.00 90.31 69 ASN A O 1
ATOM 547 N N . SER A 1 70 ? 12.511 -6.587 -17.880 1.00 89.44 70 SER A N 1
ATOM 548 C CA . SER A 1 70 ? 12.477 -6.210 -19.297 1.00 89.44 70 SER A CA 1
ATOM 549 C C . SER A 1 70 ? 13.669 -5.327 -19.662 1.00 89.44 70 SER A C 1
ATOM 551 O O . SER A 1 70 ? 14.336 -5.566 -20.666 1.00 89.44 70 SER A O 1
ATOM 553 N N . HIS A 1 71 ? 13.987 -4.349 -18.814 1.00 87.50 71 HIS A N 1
ATOM 554 C CA . HIS A 1 71 ? 15.146 -3.483 -18.991 1.00 87.50 71 HIS A CA 1
ATOM 555 C C . HIS A 1 71 ? 16.464 -4.275 -18.964 1.00 87.50 71 HIS A C 1
ATOM 557 O O . HIS A 1 71 ? 17.289 -4.135 -19.867 1.00 87.50 71 HIS A O 1
ATOM 563 N N . LEU A 1 72 ? 16.623 -5.190 -18.003 1.00 87.56 72 LEU A N 1
ATOM 564 C CA . LEU A 1 72 ? 17.788 -6.070 -17.910 1.00 87.56 72 LEU A CA 1
ATOM 565 C C . LEU A 1 72 ? 17.914 -6.996 -19.129 1.00 87.56 72 LEU A C 1
ATOM 567 O O . LEU A 1 72 ? 19.018 -7.222 -19.622 1.00 87.56 72 LEU A O 1
ATOM 571 N N . ALA A 1 73 ? 16.802 -7.543 -19.628 1.00 86.62 73 ALA A N 1
ATOM 572 C CA . ALA A 1 73 ? 16.803 -8.405 -20.807 1.00 86.62 73 ALA A CA 1
ATOM 573 C C . ALA A 1 73 ? 17.314 -7.670 -22.056 1.00 86.62 73 ALA A C 1
ATOM 575 O O . ALA A 1 73 ? 18.078 -8.251 -22.824 1.00 86.62 73 ALA A O 1
ATOM 576 N N . LEU A 1 74 ? 16.954 -6.393 -22.216 1.00 84.00 74 LEU A N 1
ATOM 577 C CA . LEU A 1 74 ? 17.453 -5.539 -23.299 1.00 84.00 74 LEU A CA 1
ATOM 578 C C . LEU A 1 74 ? 18.942 -5.198 -23.138 1.00 84.00 74 LEU A C 1
ATOM 580 O O . LEU A 1 74 ? 19.655 -5.087 -24.131 1.00 84.00 74 LEU A O 1
ATOM 584 N N . GLN A 1 75 ? 19.427 -5.062 -21.901 1.00 81.19 75 GLN A N 1
ATOM 585 C CA . GLN A 1 75 ? 20.834 -4.766 -21.621 1.00 81.19 75 GLN A CA 1
ATOM 586 C C . GLN A 1 75 ? 21.773 -5.971 -21.784 1.00 81.19 75 GLN A C 1
ATOM 588 O O . GLN A 1 75 ? 22.983 -5.784 -21.908 1.00 81.19 75 GLN A O 1
ATOM 593 N N . ARG A 1 76 ? 21.272 -7.216 -21.779 1.00 72.62 76 ARG A N 1
ATOM 594 C CA . ARG A 1 76 ? 22.116 -8.412 -21.946 1.00 72.62 76 ARG A CA 1
ATOM 595 C C . ARG A 1 76 ? 22.421 -8.650 -23.433 1.00 72.62 76 ARG A C 1
ATOM 597 O O . ARG A 1 76 ? 21.525 -9.061 -24.167 1.00 72.62 76 ARG A O 1
ATOM 604 N N . PRO A 1 77 ? 23.675 -8.489 -23.902 1.00 61.66 77 PRO A N 1
ATOM 605 C CA . PRO A 1 77 ? 23.984 -8.709 -25.307 1.00 61.66 77 PRO A CA 1
ATOM 606 C C . PRO A 1 77 ? 23.937 -10.201 -25.673 1.00 61.66 77 PRO A C 1
ATOM 608 O O . PRO A 1 77 ? 24.416 -11.068 -24.931 1.00 61.66 77 PRO A O 1
ATOM 611 N N . SER A 1 78 ? 23.386 -10.502 -26.854 1.00 59.03 78 SER A N 1
ATOM 612 C CA . SER A 1 78 ? 23.090 -11.869 -27.323 1.00 59.03 78 SER A CA 1
ATOM 613 C C . SER A 1 78 ? 24.325 -12.770 -27.480 1.00 59.03 78 SER A C 1
ATOM 615 O O . SER A 1 78 ? 24.207 -13.996 -27.478 1.00 59.03 78 SER A O 1
ATOM 617 N N . TRP A 1 79 ? 25.530 -12.198 -27.555 1.00 54.53 79 TRP A N 1
ATOM 618 C CA . TRP A 1 79 ? 26.769 -12.953 -27.756 1.00 54.53 79 TRP A CA 1
ATOM 619 C C . TRP A 1 79 ? 27.246 -13.734 -26.523 1.00 54.53 79 TRP A C 1
ATOM 621 O O . TRP A 1 79 ? 27.970 -14.713 -26.688 1.00 54.53 79 TRP A O 1
ATOM 631 N N . ARG A 1 80 ? 26.821 -13.386 -25.296 1.00 54.81 80 ARG A N 1
ATOM 632 C CA . ARG A 1 80 ? 27.297 -14.062 -24.066 1.00 54.81 80 ARG A CA 1
ATOM 633 C C . ARG A 1 80 ? 26.819 -15.518 -23.947 1.00 54.81 80 ARG A C 1
ATOM 635 O O . ARG A 1 80 ? 27.461 -16.316 -23.272 1.00 54.81 80 ARG A O 1
ATOM 642 N N . TRP A 1 81 ? 25.729 -15.878 -24.629 1.00 52.31 81 TRP A N 1
ATOM 643 C CA . TRP A 1 81 ? 25.213 -17.252 -24.689 1.00 52.31 81 TRP A CA 1
ATOM 644 C C . TRP A 1 81 ? 25.977 -18.141 -25.681 1.00 52.31 81 TRP A C 1
ATOM 646 O O . TRP A 1 81 ? 25.999 -19.357 -25.513 1.00 52.31 81 TRP A O 1
ATOM 656 N N . LYS A 1 82 ? 26.661 -17.558 -26.678 1.00 54.19 82 LYS A N 1
ATOM 657 C CA . LYS A 1 82 ? 27.422 -18.324 -27.683 1.00 54.19 82 LYS A CA 1
ATOM 658 C C . LYS A 1 82 ? 28.772 -18.840 -27.166 1.00 54.19 82 LYS A C 1
ATOM 660 O O . LYS A 1 82 ? 29.376 -19.693 -27.802 1.00 54.19 82 LYS A O 1
ATOM 665 N N . SER A 1 83 ? 29.231 -18.373 -26.004 1.00 52.41 83 SER A N 1
ATOM 666 C CA . SER A 1 83 ? 30.521 -18.761 -25.411 1.00 52.41 83 SER A CA 1
ATOM 667 C C . SER A 1 83 ? 30.473 -20.037 -24.560 1.00 52.41 83 SER A C 1
ATOM 669 O O . 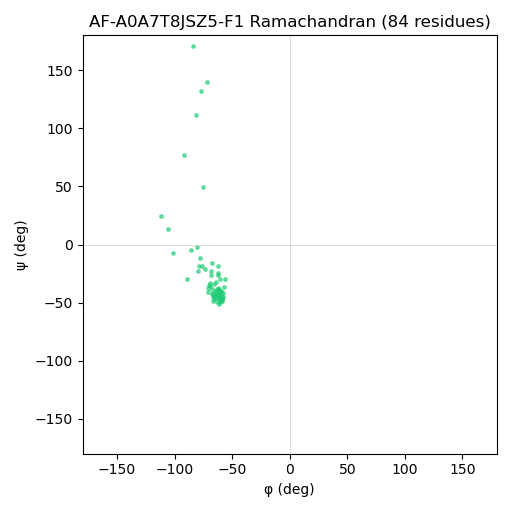SER A 1 83 ? 31.518 -20.470 -24.094 1.00 52.41 83 SER A O 1
ATOM 671 N N . LYS A 1 84 ? 29.291 -20.636 -24.338 1.00 50.56 84 LYS A N 1
ATOM 672 C CA . LYS A 1 84 ? 29.131 -21.868 -23.535 1.00 50.56 84 LYS A CA 1
ATOM 673 C C . LYS A 1 84 ? 28.861 -23.129 -24.374 1.00 50.56 84 LYS A C 1
ATOM 675 O O . LYS A 1 84 ? 28.463 -24.152 -23.834 1.00 50.56 84 LYS A O 1
ATOM 680 N N . LEU A 1 85 ? 29.075 -23.035 -25.687 1.00 53.00 85 LEU A N 1
ATOM 681 C CA . LEU A 1 85 ? 28.938 -24.120 -26.669 1.00 53.00 85 LEU A CA 1
ATOM 682 C C . LEU A 1 85 ? 30.290 -24.549 -27.276 1.00 53.00 85 LEU A C 1
ATOM 684 O O . LEU A 1 85 ? 30.324 -25.068 -28.388 1.00 53.00 85 LEU A O 1
ATOM 688 N N . ARG A 1 86 ? 31.404 -24.328 -26.572 1.00 45.16 86 ARG A N 1
ATOM 689 C CA . ARG A 1 86 ? 32.716 -24.855 -26.958 1.00 45.16 86 ARG A CA 1
ATOM 690 C C . ARG A 1 86 ? 33.320 -25.642 -25.807 1.00 45.16 86 ARG A C 1
ATOM 692 O O . ARG A 1 86 ? 3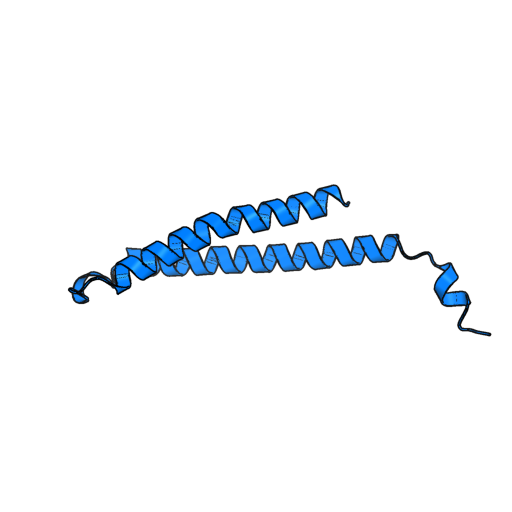3.149 -25.176 -24.658 1.00 45.16 86 ARG A O 1
#

Radius of gyration: 21.51 Å; Cα contacts (8 Å, |Δi|>4): 31; chains: 1; bounding box: 51×33×55 Å

Foldseek 3Di:
DVVVLVVLVVVLVVLVVVLVVLVVVLVVLVPDPPVPPSPDPVNVVSVVVNVVSVVVSVVSVVVSVVVVVVVVVVVDDPCVVVVVPD

Nearest PDB structures (foldseek):
  8iyj-assembly1_C4  TM=9.267E-01  e=3.149E-02  Mus musculus
  9cpc-assembly1_3L  TM=9.277E-01  e=6.691E-01  Sus scrofa
  7rro-assembly1_B6  TM=9.061E-01  e=7.151E-01  Bos taurus
  8otz-assembly1_Cu  TM=9.104E-01  e=1.138E+00  Bos taurus
  8otz-assembly1_Cv  TM=9.041E-01  e=1.485E+00  Bos taurus

Organism: Caligus rogercresseyi (NCBI:txid217165)

Sequence (86 aa):
MEENILALESTINSKRAPLATAQQKLQQRKSRPNIELVSDEVEVMLHRECENIIESINKLEGILLKSCNSHLALQRPSWRWKSKLR